Protein AF-A0AAV7FM52-F1 (afdb_monomer_lite)

Sequence (86 aa):
MNDLPAPLHVGEGDIMRILKVPDIEHFLFKVRHISRYIEEEFLFKSIAFKTIIHDHVQEARDHIYDIEVKALEQQCIKDRFIKGFL

Structure (mmCIF, N/CA/C/O backbone):
data_AF-A0AAV7FM52-F1
#
_entry.id   AF-A0AAV7FM52-F1
#
loop_
_atom_site.group_PDB
_atom_site.id
_atom_site.type_symbol
_atom_site.label_atom_id
_atom_site.label_alt_id
_atom_site.label_comp_id
_atom_site.label_asym_id
_atom_site.label_entity_id
_atom_site.label_seq_id
_atom_site.pdbx_PDB_ins_code
_atom_site.Cartn_x
_atom_site.Cartn_y
_atom_site.Cartn_z
_atom_site.occupancy
_atom_site.B_iso_or_equiv
_atom_site.auth_seq_id
_atom_site.auth_comp_id
_atom_site.auth_asym_id
_atom_site.auth_atom_id
_atom_site.pdbx_PDB_model_num
ATOM 1 N N . MET A 1 1 ? 35.997 -3.212 -70.874 1.00 45.91 1 MET A N 1
ATOM 2 C CA . MET A 1 1 ? 35.898 -3.887 -69.566 1.00 45.91 1 MET A CA 1
ATOM 3 C C . MET A 1 1 ? 35.145 -2.925 -68.678 1.00 45.91 1 MET A C 1
ATOM 5 O O . MET A 1 1 ? 35.614 -1.811 -68.517 1.00 45.91 1 MET A O 1
ATOM 9 N N . ASN A 1 2 ? 33.925 -3.273 -68.270 1.00 56.03 2 ASN A N 1
ATOM 10 C CA . ASN A 1 2 ? 33.153 -2.420 -67.372 1.00 56.03 2 ASN A CA 1
ATOM 11 C C . ASN A 1 2 ? 33.666 -2.710 -65.967 1.00 56.03 2 ASN A C 1
ATOM 13 O O . ASN A 1 2 ? 33.432 -3.806 -65.456 1.00 56.03 2 ASN A O 1
ATOM 17 N N . ASP A 1 3 ? 34.423 -1.775 -65.405 1.00 63.62 3 ASP A N 1
ATOM 18 C CA . ASP A 1 3 ? 34.901 -1.867 -64.033 1.00 63.62 3 ASP A CA 1
ATOM 19 C C . ASP A 1 3 ? 33.686 -1.981 -63.106 1.00 63.62 3 ASP A C 1
ATOM 21 O O . ASP A 1 3 ? 32.797 -1.124 -63.105 1.00 63.62 3 ASP A O 1
ATOM 25 N N . LEU A 1 4 ? 33.603 -3.091 -62.368 1.00 63.62 4 LEU A N 1
ATOM 26 C CA . LEU A 1 4 ? 32.581 -3.267 -61.343 1.00 63.62 4 LEU A CA 1
ATOM 27 C C . LEU A 1 4 ? 32.763 -2.147 -60.306 1.00 63.62 4 LEU A C 1
ATOM 29 O O . LEU A 1 4 ? 33.896 -1.931 -59.865 1.00 63.62 4 LEU A O 1
ATOM 33 N N . PRO A 1 5 ? 31.695 -1.441 -59.890 1.00 68.31 5 PRO A N 1
ATOM 34 C CA . PRO A 1 5 ? 31.816 -0.450 -58.833 1.00 68.31 5 PRO A CA 1
ATOM 35 C C . PRO A 1 5 ? 32.387 -1.121 -57.582 1.00 68.31 5 PRO A C 1
ATOM 37 O O . PRO A 1 5 ? 31.967 -2.222 -57.212 1.00 68.31 5 PRO A O 1
ATOM 40 N N . ALA A 1 6 ? 33.370 -0.466 -56.959 1.00 67.19 6 ALA A N 1
ATOM 41 C CA . ALA A 1 6 ? 33.986 -0.955 -55.735 1.00 67.19 6 ALA A CA 1
ATOM 42 C C . ALA A 1 6 ? 32.893 -1.266 -54.694 1.00 67.19 6 ALA A C 1
ATOM 44 O O . ALA A 1 6 ? 31.935 -0.490 -54.585 1.00 67.19 6 ALA A O 1
ATOM 45 N N . PRO A 1 7 ? 33.004 -2.375 -53.936 1.00 68.38 7 PRO A N 1
ATOM 46 C CA . PRO A 1 7 ? 32.039 -2.693 -52.897 1.00 68.38 7 PRO A CA 1
ATOM 47 C C . PRO A 1 7 ? 31.893 -1.495 -51.959 1.00 68.38 7 PRO A C 1
ATOM 49 O O . PRO A 1 7 ? 32.885 -1.007 -51.415 1.00 68.38 7 PRO A O 1
ATOM 52 N N . LEU A 1 8 ? 30.662 -1.007 -51.795 1.00 71.56 8 LEU A N 1
ATOM 53 C CA . LEU A 1 8 ? 30.346 0.005 -50.794 1.00 71.56 8 LEU A CA 1
ATOM 54 C C . LEU A 1 8 ? 30.733 -0.572 -49.431 1.00 71.56 8 LEU A C 1
ATOM 56 O O . LEU A 1 8 ? 30.073 -1.480 -48.926 1.00 71.56 8 LEU A O 1
ATOM 60 N N . HIS A 1 9 ? 31.835 -0.085 -48.864 1.00 73.38 9 HIS A N 1
ATOM 61 C CA . HIS A 1 9 ? 32.247 -0.460 -47.522 1.00 73.38 9 HIS A CA 1
ATOM 62 C C . HIS A 1 9 ? 31.257 0.170 -46.543 1.00 73.38 9 HIS A C 1
ATOM 64 O O . HIS A 1 9 ? 31.383 1.339 -46.190 1.00 73.38 9 HIS A O 1
ATOM 70 N N . VAL A 1 10 ? 30.257 -0.597 -46.114 1.00 77.81 10 VAL A N 1
ATOM 71 C CA . VAL A 1 10 ? 29.328 -0.162 -45.070 1.00 77.81 10 VAL A CA 1
ATOM 72 C C . VAL A 1 10 ? 30.053 -0.274 -43.731 1.00 77.81 10 VAL A C 1
ATOM 74 O O . VAL A 1 10 ? 30.347 -1.376 -43.270 1.00 77.81 10 VAL A O 1
ATOM 77 N N . GLY A 1 11 ? 30.399 0.868 -43.134 1.00 79.88 11 GLY A N 1
ATOM 78 C CA . GLY A 1 11 ? 31.000 0.908 -41.802 1.00 79.88 11 GLY A CA 1
ATOM 79 C C . GLY A 1 11 ? 29.955 0.717 -40.701 1.00 79.88 11 GLY A C 1
ATOM 80 O O . GLY A 1 11 ? 28.758 0.889 -40.922 1.00 79.88 11 GLY A O 1
ATOM 81 N N . GLU A 1 12 ? 30.400 0.418 -39.481 1.00 78.62 12 GLU A N 1
ATOM 82 C CA . GLU A 1 12 ? 29.524 0.263 -38.306 1.00 78.62 12 GLU A CA 1
ATOM 83 C C . GLU A 1 12 ? 28.584 1.469 -38.108 1.00 78.62 12 GLU A C 1
ATOM 85 O O . GLU A 1 12 ? 27.388 1.303 -37.868 1.00 78.62 12 GLU A O 1
ATOM 90 N N . GLY A 1 13 ? 29.095 2.689 -38.308 1.00 75.75 13 GLY A N 1
ATOM 91 C CA . GLY A 1 13 ? 28.301 3.918 -38.216 1.00 75.75 13 GLY A CA 1
ATOM 92 C C . GLY A 1 13 ? 27.193 4.033 -39.272 1.00 75.75 13 GLY A C 1
ATOM 93 O O . GLY A 1 13 ? 26.129 4.588 -38.986 1.00 75.75 13 GLY A O 1
ATOM 94 N N . ASP A 1 14 ? 27.400 3.479 -40.469 1.00 81.69 14 ASP A N 1
ATOM 95 C CA . ASP A 1 14 ? 26.389 3.454 -41.531 1.00 81.69 14 ASP A CA 1
ATOM 96 C C . ASP A 1 14 ? 25.298 2.430 -41.219 1.00 81.69 14 ASP A C 1
ATOM 98 O O . ASP A 1 14 ? 24.112 2.724 -41.373 1.00 81.69 14 ASP A O 1
ATOM 102 N N . ILE A 1 15 ? 25.683 1.262 -40.692 1.00 77.06 15 ILE A N 1
ATOM 103 C CA . ILE A 1 15 ? 24.744 0.240 -40.210 1.00 77.06 15 ILE A CA 1
ATOM 104 C C . ILE A 1 15 ? 23.865 0.826 -39.101 1.00 77.06 15 ILE A C 1
ATOM 106 O O . ILE A 1 15 ? 22.642 0.707 -39.161 1.00 77.06 15 ILE A O 1
ATOM 110 N N . MET A 1 16 ? 24.459 1.526 -38.131 1.00 73.00 16 MET A N 1
ATOM 111 C CA . MET A 1 16 ? 23.727 2.132 -37.014 1.00 73.00 16 MET A CA 1
ATOM 112 C C . MET A 1 16 ? 22.718 3.194 -37.487 1.00 73.00 16 MET A C 1
ATOM 114 O O . MET A 1 16 ? 21.591 3.259 -36.988 1.00 73.00 16 MET A O 1
ATOM 118 N N . ARG A 1 17 ? 23.086 3.984 -38.508 1.00 73.62 17 ARG A N 1
ATOM 119 C CA . ARG A 1 17 ? 22.202 4.962 -39.166 1.00 73.62 17 ARG A CA 1
ATOM 120 C C . ARG A 1 17 ? 21.064 4.306 -39.949 1.00 73.62 17 ARG A C 1
ATOM 122 O O . ARG A 1 17 ? 19.929 4.773 -39.852 1.00 73.62 17 ARG A O 1
ATOM 129 N N . ILE A 1 18 ? 21.348 3.242 -40.705 1.00 75.00 18 ILE A N 1
ATOM 130 C CA . ILE A 1 18 ? 20.350 2.495 -41.492 1.00 75.00 18 ILE A CA 1
ATOM 131 C C . ILE A 1 18 ? 19.349 1.801 -40.565 1.00 75.00 18 ILE A C 1
ATOM 133 O O . ILE A 1 18 ? 18.142 1.868 -40.796 1.00 75.00 18 ILE A O 1
ATOM 137 N N . LEU A 1 19 ? 19.839 1.176 -39.494 1.00 67.94 19 LEU A N 1
ATOM 138 C CA . LEU A 1 19 ? 19.017 0.443 -38.535 1.00 67.94 19 LEU A CA 1
ATOM 139 C C . LEU A 1 19 ? 18.239 1.357 -37.572 1.00 67.94 19 LEU A C 1
ATOM 141 O O . LEU A 1 19 ? 17.373 0.861 -36.855 1.00 67.94 19 LEU A O 1
ATOM 145 N N . LYS A 1 20 ? 18.512 2.675 -37.553 1.00 69.62 20 LYS A N 1
ATOM 146 C CA . LYS A 1 20 ? 17.902 3.659 -36.634 1.00 69.62 20 LYS A CA 1
ATOM 147 C C . LYS A 1 20 ? 17.886 3.178 -35.176 1.00 69.62 20 LYS A C 1
ATOM 149 O O . LYS A 1 20 ? 16.921 3.438 -34.454 1.00 69.62 20 LYS A O 1
ATOM 154 N N . VAL A 1 21 ? 18.916 2.447 -34.748 1.00 67.06 21 VAL A N 1
ATOM 155 C CA . VAL A 1 21 ? 18.957 1.888 -33.392 1.00 67.06 21 VAL A CA 1
ATOM 156 C C . VAL A 1 21 ? 19.040 3.068 -32.421 1.00 67.06 21 VAL A C 1
ATOM 158 O O . VAL A 1 21 ? 19.983 3.857 -32.528 1.00 67.06 21 VAL A O 1
ATOM 161 N N . PRO A 1 22 ? 18.053 3.264 -31.525 1.00 67.00 22 PRO A N 1
ATOM 162 C CA . PRO A 1 22 ? 18.177 4.289 -30.504 1.00 67.00 22 PRO A CA 1
ATOM 163 C C . PRO A 1 22 ? 19.392 3.964 -29.642 1.00 67.00 22 PRO A C 1
ATOM 165 O O . PRO A 1 22 ? 19.694 2.792 -29.423 1.00 67.00 22 PRO A O 1
ATOM 168 N N . ASP A 1 23 ? 20.064 5.002 -29.150 1.00 77.50 23 ASP A N 1
ATOM 169 C CA . ASP A 1 23 ? 21.159 4.846 -28.201 1.00 77.50 23 ASP A CA 1
ATOM 170 C C . ASP A 1 23 ? 20.735 3.885 -27.075 1.00 77.50 23 ASP A C 1
ATOM 172 O O . ASP A 1 23 ? 19.791 4.147 -26.318 1.00 77.50 23 ASP A O 1
ATOM 176 N N . ILE A 1 24 ? 21.392 2.724 -27.039 1.00 81.31 24 ILE A N 1
ATOM 177 C CA . ILE A 1 24 ? 21.072 1.624 -26.130 1.00 81.31 24 ILE A CA 1
ATOM 178 C C . ILE A 1 24 ? 21.245 2.101 -24.687 1.00 81.31 24 ILE A C 1
ATOM 180 O O . ILE A 1 24 ? 20.464 1.712 -23.820 1.00 81.31 24 ILE A O 1
ATOM 184 N N . GLU A 1 25 ? 22.204 2.993 -24.430 1.00 82.75 25 GLU A N 1
ATOM 185 C CA . GLU A 1 25 ? 22.434 3.563 -23.104 1.00 82.75 25 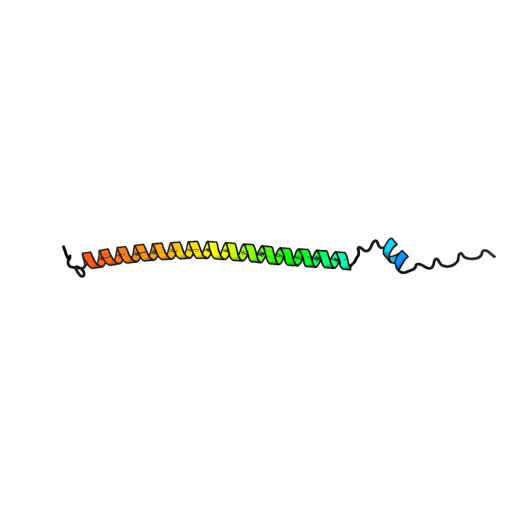GLU A CA 1
ATOM 186 C C . GLU A 1 25 ? 21.248 4.419 -22.658 1.00 82.75 25 GLU A C 1
ATOM 188 O O . GLU A 1 25 ? 20.715 4.227 -21.560 1.00 82.75 25 GLU A O 1
ATOM 193 N N . HIS A 1 26 ? 20.758 5.299 -23.535 1.00 85.19 26 HIS A N 1
ATOM 194 C CA . HIS A 1 26 ? 19.561 6.101 -23.272 1.00 85.19 26 HIS A CA 1
ATOM 195 C C . HIS A 1 26 ? 18.311 5.240 -23.060 1.00 85.19 26 HIS A C 1
ATOM 197 O O . HIS A 1 26 ? 17.477 5.528 -22.195 1.00 85.19 26 HIS A O 1
ATOM 203 N N . PHE A 1 27 ? 18.171 4.156 -23.825 1.00 86.31 27 PHE A N 1
ATOM 204 C CA . PHE A 1 27 ? 17.071 3.212 -23.644 1.00 86.31 27 PHE A CA 1
ATOM 205 C C . PHE A 1 27 ? 17.147 2.506 -22.282 1.00 86.31 27 PHE A C 1
ATOM 207 O O . PHE A 1 27 ? 16.164 2.499 -21.537 1.00 86.31 27 PHE A O 1
ATOM 214 N N . LEU A 1 28 ? 18.320 1.984 -21.914 1.00 88.44 28 LEU A N 1
ATOM 215 C CA . LEU A 1 28 ? 18.556 1.354 -20.613 1.00 88.44 28 LEU A CA 1
ATOM 216 C C . LEU A 1 28 ? 18.295 2.323 -19.457 1.00 88.44 28 LEU A C 1
ATOM 218 O O . LEU A 1 28 ? 17.688 1.936 -18.456 1.00 88.44 28 LEU A O 1
ATOM 222 N N . PHE A 1 29 ? 18.703 3.584 -19.600 1.00 92.00 29 PHE A N 1
ATOM 223 C CA . PHE A 1 29 ? 18.425 4.626 -18.618 1.00 92.00 29 PHE A CA 1
ATOM 224 C C . PHE A 1 29 ? 16.919 4.822 -18.412 1.00 92.00 29 PHE A C 1
ATOM 226 O O . PHE A 1 29 ? 16.449 4.795 -17.273 1.00 92.00 29 PHE A O 1
ATOM 233 N N . LYS A 1 30 ? 16.141 4.951 -19.495 1.00 91.56 30 LYS A N 1
ATOM 234 C CA . LYS A 1 30 ? 14.678 5.096 -19.411 1.00 91.56 30 LYS A CA 1
ATOM 235 C C . LYS A 1 30 ? 14.009 3.896 -18.754 1.00 91.56 30 LYS A C 1
ATOM 237 O O . LYS A 1 30 ? 13.156 4.085 -17.891 1.00 91.56 30 LYS A O 1
ATOM 242 N N . VAL A 1 31 ? 14.400 2.681 -19.135 1.00 93.81 31 VAL A N 1
ATOM 243 C CA . VAL A 1 31 ? 13.844 1.452 -18.551 1.00 93.81 31 VAL A CA 1
ATOM 244 C C . VAL A 1 31 ? 14.128 1.397 -17.051 1.00 93.81 31 VAL A C 1
ATOM 246 O O . VAL A 1 31 ? 13.207 1.189 -16.266 1.00 93.81 31 VAL A O 1
ATOM 249 N N . ARG A 1 32 ? 15.372 1.668 -16.632 1.00 95.94 32 ARG A N 1
ATOM 250 C CA . ARG A 1 32 ? 15.741 1.724 -15.207 1.00 95.94 32 ARG A CA 1
ATOM 251 C C . ARG A 1 32 ? 14.962 2.797 -14.455 1.00 95.94 32 ARG A C 1
ATOM 253 O O . ARG A 1 32 ? 14.486 2.544 -13.354 1.00 95.94 32 ARG A O 1
ATOM 260 N N . HIS A 1 33 ? 14.810 3.976 -15.052 1.00 95.69 33 HIS A N 1
ATOM 261 C CA . HIS A 1 33 ? 14.064 5.072 -14.448 1.00 95.69 33 HIS A CA 1
ATOM 262 C C . HIS A 1 33 ? 12.589 4.711 -14.235 1.00 95.69 33 HIS A C 1
ATOM 264 O O . HIS A 1 33 ? 12.054 4.937 -13.154 1.00 95.69 33 HIS A O 1
ATOM 270 N N . ILE A 1 34 ? 11.937 4.135 -15.249 1.00 96.81 34 ILE A N 1
ATOM 271 C CA . ILE A 1 34 ? 10.537 3.701 -15.162 1.00 96.81 34 ILE A CA 1
ATOM 272 C C . ILE A 1 34 ? 10.384 2.585 -14.125 1.00 96.81 34 ILE A C 1
ATOM 274 O O . ILE A 1 34 ? 9.473 2.655 -13.308 1.00 96.81 34 ILE A O 1
ATOM 278 N N . SER A 1 35 ? 11.290 1.603 -14.113 1.00 97.00 35 SER A N 1
ATOM 279 C CA . SER A 1 35 ? 11.272 0.521 -13.119 1.00 97.00 35 SER A CA 1
ATOM 280 C C . SER A 1 35 ? 11.327 1.075 -11.697 1.00 97.00 35 SER A C 1
ATOM 282 O O . SER A 1 35 ? 10.475 0.748 -10.877 1.00 97.00 35 SER A O 1
ATOM 284 N N . ARG A 1 36 ? 12.270 1.988 -11.430 1.00 96.94 36 ARG A N 1
ATOM 285 C CA . ARG A 1 36 ? 12.401 2.626 -10.117 1.00 96.94 36 ARG A CA 1
ATOM 286 C C . A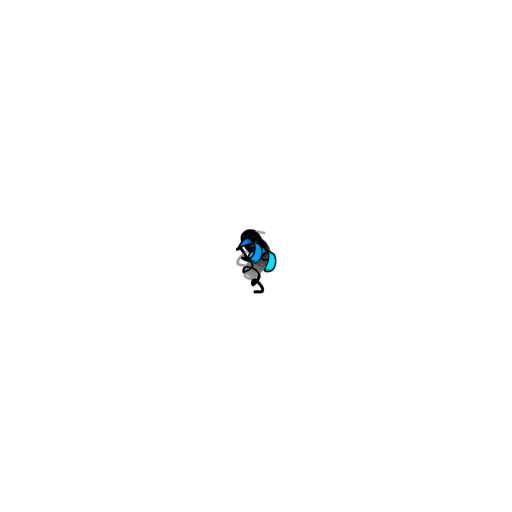RG A 1 36 ? 11.152 3.423 -9.741 1.00 96.94 36 ARG A C 1
ATOM 288 O O . ARG A 1 36 ? 10.686 3.318 -8.616 1.00 96.94 36 ARG A O 1
ATOM 295 N N . TYR A 1 37 ? 10.595 4.190 -10.677 1.00 96.94 37 TYR A N 1
ATOM 296 C CA . TYR A 1 37 ? 9.371 4.952 -10.429 1.00 96.94 37 TYR A CA 1
ATOM 297 C C . TYR A 1 37 ? 8.197 4.041 -10.040 1.00 96.94 37 TYR A C 1
ATOM 299 O O . TYR A 1 37 ? 7.477 4.339 -9.091 1.00 96.94 37 TYR A O 1
ATOM 307 N N . ILE A 1 38 ? 8.029 2.911 -10.734 1.00 97.00 38 ILE A N 1
ATOM 308 C CA . ILE A 1 38 ? 6.975 1.934 -10.431 1.00 97.00 38 ILE A CA 1
ATOM 309 C C . ILE A 1 38 ? 7.175 1.334 -9.034 1.00 97.00 38 ILE A C 1
ATOM 311 O O . ILE A 1 38 ? 6.211 1.206 -8.280 1.00 97.00 38 ILE A O 1
ATOM 315 N N . GLU A 1 39 ? 8.410 0.984 -8.674 1.00 96.56 39 GLU A N 1
ATOM 316 C CA . GLU A 1 39 ? 8.740 0.458 -7.344 1.00 96.56 39 GLU A CA 1
ATOM 317 C C . GLU A 1 39 ? 8.439 1.474 -6.234 1.00 96.56 39 GLU A C 1
ATOM 319 O O . GLU A 1 39 ? 7.803 1.130 -5.236 1.00 96.56 39 GLU A O 1
ATOM 324 N N . GLU A 1 40 ? 8.839 2.734 -6.422 1.00 96.62 40 GLU A N 1
ATOM 325 C CA . GLU A 1 40 ? 8.576 3.825 -5.480 1.00 96.62 40 GLU A CA 1
ATOM 326 C C . GLU A 1 40 ? 7.071 4.096 -5.330 1.00 96.62 40 GLU A C 1
ATOM 328 O O . GLU A 1 40 ? 6.569 4.203 -4.208 1.00 96.62 40 GLU A O 1
ATOM 333 N N . GLU A 1 41 ? 6.323 4.151 -6.437 1.00 97.00 41 GLU A N 1
ATOM 334 C CA . GLU A 1 41 ? 4.874 4.368 -6.417 1.00 97.00 41 GLU A CA 1
ATOM 335 C C . GLU A 1 41 ? 4.139 3.206 -5.729 1.00 97.00 41 GLU A C 1
ATOM 337 O O . GLU A 1 41 ? 3.223 3.428 -4.928 1.00 97.00 41 GLU A O 1
ATOM 342 N N . PHE A 1 42 ? 4.551 1.964 -5.997 1.00 96.94 42 PHE A N 1
ATOM 343 C CA . PHE A 1 42 ? 4.002 0.783 -5.337 1.00 96.94 42 PHE A CA 1
ATOM 344 C C . PHE A 1 42 ? 4.282 0.799 -3.831 1.00 96.94 42 PHE A C 1
ATOM 346 O O . PHE A 1 42 ? 3.372 0.574 -3.027 1.00 96.94 42 PHE A O 1
ATOM 353 N N . LEU A 1 43 ? 5.518 1.109 -3.428 1.00 96.88 43 LEU A N 1
ATOM 354 C CA . LEU A 1 43 ? 5.888 1.198 -2.019 1.00 96.88 43 LEU A CA 1
ATOM 355 C C . LEU A 1 43 ? 5.075 2.288 -1.310 1.00 96.88 43 LEU A C 1
ATOM 357 O O . LEU A 1 43 ? 4.497 2.031 -0.256 1.00 96.88 43 LEU A O 1
ATOM 361 N N . PHE A 1 44 ? 4.948 3.467 -1.921 1.00 96.88 44 PHE A N 1
ATOM 362 C CA . PHE A 1 44 ? 4.158 4.566 -1.372 1.00 96.88 44 PHE A CA 1
ATOM 363 C C . PHE A 1 44 ? 2.687 4.175 -1.172 1.00 96.88 44 PHE A C 1
ATOM 365 O O . PHE A 1 44 ? 2.145 4.333 -0.076 1.00 96.88 44 PHE A O 1
ATOM 372 N N . LYS A 1 45 ? 2.047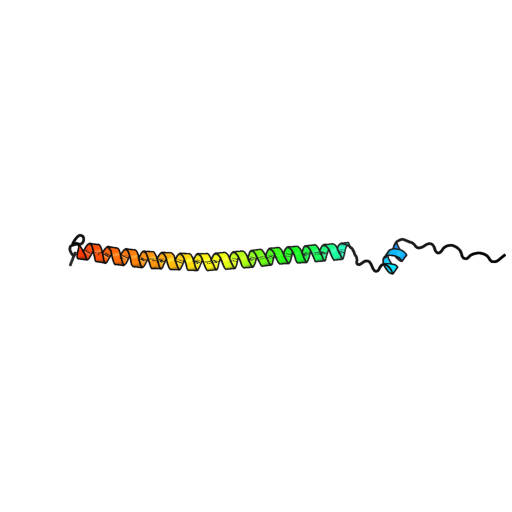 3.595 -2.197 1.00 96.38 45 LYS A N 1
ATOM 373 C CA . LYS A 1 45 ? 0.647 3.147 -2.111 1.00 96.38 45 LYS A CA 1
ATOM 374 C C . LYS A 1 45 ? 0.457 2.026 -1.093 1.00 96.38 45 LYS A C 1
ATOM 376 O O . LYS A 1 45 ? -0.527 2.042 -0.358 1.00 96.38 45 LYS A O 1
ATOM 381 N N . SER A 1 46 ? 1.383 1.069 -1.028 1.00 96.19 46 SER A N 1
ATOM 382 C CA . SER A 1 46 ? 1.292 -0.052 -0.084 1.00 96.19 46 SER A CA 1
ATOM 383 C C . SER A 1 46 ? 1.425 0.405 1.369 1.00 96.19 46 SER A C 1
ATOM 385 O O . SER A 1 46 ? 0.665 -0.062 2.217 1.00 96.19 46 SER A O 1
ATOM 387 N N . ILE A 1 47 ? 2.314 1.363 1.653 1.00 97.62 47 ILE A N 1
ATOM 388 C CA . ILE A 1 47 ? 2.441 1.965 2.984 1.00 97.62 47 ILE A CA 1
ATOM 389 C C . ILE A 1 47 ? 1.169 2.735 3.335 1.00 97.62 47 ILE A C 1
ATOM 391 O O . ILE A 1 47 ? 0.596 2.485 4.392 1.00 97.62 47 ILE A O 1
ATOM 395 N N . ALA A 1 48 ? 0.689 3.605 2.442 1.00 96.88 48 ALA A N 1
A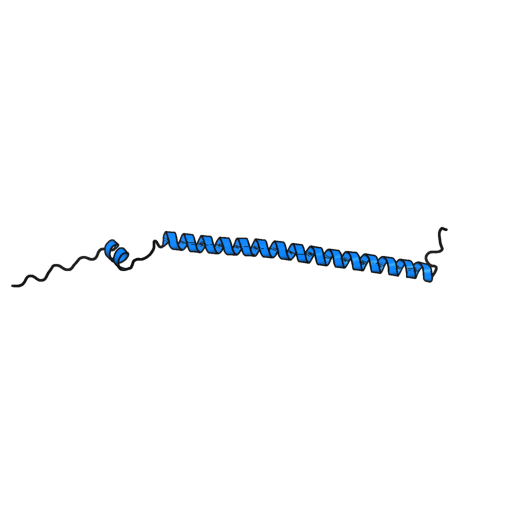TOM 396 C CA . ALA A 1 48 ? -0.528 4.377 2.684 1.00 96.88 48 ALA A CA 1
ATOM 397 C C . ALA A 1 48 ? -1.732 3.464 2.965 1.00 96.88 48 ALA A C 1
ATOM 399 O O . ALA A 1 48 ? -2.440 3.652 3.952 1.00 96.88 48 ALA A O 1
ATOM 400 N N . PHE A 1 49 ? -1.928 2.429 2.144 1.00 97.56 49 PHE A N 1
ATOM 401 C CA . PHE A 1 49 ? -3.008 1.466 2.337 1.00 97.56 49 PHE A CA 1
ATOM 402 C C . PHE A 1 49 ? -2.868 0.703 3.658 1.00 97.56 49 PHE A C 1
ATOM 404 O O . PHE A 1 49 ? -3.843 0.562 4.393 1.00 97.56 49 PHE A O 1
ATOM 411 N N . LYS A 1 50 ? -1.653 0.250 3.994 1.00 97.50 50 LYS A N 1
ATOM 412 C CA . LYS A 1 50 ? -1.385 -0.442 5.259 1.00 97.50 50 LYS A CA 1
ATOM 413 C C . LYS A 1 50 ? -1.721 0.437 6.462 1.00 97.50 50 LYS A C 1
ATOM 415 O O . LYS A 1 50 ? -2.348 -0.063 7.389 1.00 97.50 50 LYS A O 1
ATOM 420 N N . THR A 1 51 ? -1.328 1.710 6.445 1.00 97.50 51 THR A N 1
ATOM 421 C CA . THR A 1 51 ? -1.638 2.662 7.520 1.00 97.50 51 THR A CA 1
ATOM 422 C C . THR A 1 51 ? -3.142 2.866 7.655 1.00 97.50 51 THR A C 1
ATOM 424 O O . THR A 1 51 ? -3.673 2.695 8.743 1.00 97.50 51 THR A O 1
ATOM 427 N N . ILE A 1 52 ? -3.848 3.108 6.546 1.00 97.56 52 ILE A N 1
ATOM 428 C CA . ILE A 1 52 ? -5.307 3.286 6.561 1.00 97.56 52 ILE A CA 1
ATOM 429 C C . ILE A 1 52 ? -5.996 2.065 7.177 1.00 97.56 52 ILE A C 1
ATOM 431 O O . ILE A 1 52 ? -6.818 2.212 8.076 1.00 97.56 52 ILE A O 1
ATOM 435 N N . ILE A 1 53 ? -5.662 0.856 6.718 1.00 97.81 53 ILE A N 1
ATOM 436 C CA . ILE A 1 53 ? -6.267 -0.370 7.250 1.00 97.81 53 ILE A CA 1
ATOM 437 C C . ILE A 1 53 ? -5.917 -0.564 8.724 1.00 97.81 53 ILE A C 1
ATOM 439 O O . ILE A 1 53 ? -6.789 -0.935 9.505 1.00 97.81 53 ILE A O 1
ATOM 443 N N . HIS A 1 54 ? -4.667 -0.311 9.108 1.00 97.81 54 HIS A N 1
ATOM 444 C CA . HIS A 1 54 ? -4.240 -0.405 10.497 1.00 97.81 54 HIS A CA 1
ATOM 445 C C . HIS A 1 54 ? -5.066 0.517 11.401 1.00 97.81 54 HIS A C 1
ATOM 447 O O . HIS A 1 54 ? -5.577 0.053 12.416 1.00 97.81 54 HIS A O 1
ATOM 453 N N . ASP A 1 55 ? -5.258 1.774 11.005 1.00 97.81 55 ASP A N 1
ATOM 454 C CA . ASP A 1 55 ? -6.000 2.759 11.793 1.00 97.81 55 ASP A CA 1
ATOM 455 C C . ASP A 1 55 ? -7.474 2.362 11.948 1.00 97.81 55 ASP A C 1
ATOM 457 O O . ASP A 1 55 ? -7.994 2.362 13.059 1.00 97.81 55 ASP A O 1
ATOM 461 N N . HIS A 1 56 ? -8.126 1.912 10.869 1.00 97.88 56 HIS A N 1
ATOM 462 C CA . HIS A 1 56 ? -9.519 1.450 10.936 1.00 97.88 56 HIS A CA 1
ATOM 463 C C . HIS A 1 56 ? -9.675 0.187 11.792 1.00 97.88 56 HIS A C 1
ATOM 465 O O . HIS A 1 56 ? -10.650 0.041 12.528 1.00 97.88 56 HIS A O 1
ATOM 471 N N . VAL A 1 57 ? -8.728 -0.751 11.695 1.00 98.06 57 VAL A N 1
ATOM 472 C CA . VAL A 1 57 ? -8.736 -1.962 12.526 1.00 98.06 57 VAL A CA 1
ATOM 473 C C . VAL A 1 57 ? -8.515 -1.606 13.992 1.00 98.06 57 VAL A C 1
ATOM 475 O O . VAL A 1 57 ? -9.151 -2.210 14.855 1.00 98.06 57 VAL A O 1
ATOM 478 N N . GLN A 1 58 ? -7.637 -0.645 14.280 1.00 98.19 58 GLN A N 1
ATOM 479 C CA . GLN A 1 58 ? -7.398 -0.180 15.640 1.00 98.19 58 GLN A CA 1
ATOM 480 C C . GLN A 1 58 ? -8.642 0.504 16.209 1.00 98.19 58 GLN A C 1
ATOM 482 O O . GLN A 1 58 ? -9.090 0.129 17.286 1.00 98.19 58 GLN A O 1
ATOM 487 N N . GLU A 1 59 ? -9.263 1.404 15.450 1.00 98.00 59 GLU A N 1
ATOM 488 C CA . GLU A 1 59 ? -10.500 2.066 15.858 1.00 98.00 59 GLU A CA 1
ATOM 489 C C . GLU A 1 59 ? -11.611 1.044 16.157 1.00 98.00 59 GLU A C 1
ATOM 491 O O . GLU A 1 59 ? -12.254 1.097 17.204 1.00 98.00 59 GLU A O 1
ATOM 496 N N . ALA A 1 60 ? -11.805 0.053 15.281 1.00 98.12 60 ALA A N 1
ATOM 497 C CA . ALA A 1 60 ? -12.789 -1.003 15.506 1.00 98.12 60 ALA A CA 1
ATOM 498 C C . ALA A 1 60 ? -12.493 -1.823 16.773 1.00 98.12 60 ALA A C 1
ATOM 500 O O . ALA A 1 60 ? -13.419 -2.189 17.498 1.00 98.12 60 ALA A O 1
ATOM 501 N N . ARG A 1 61 ? -11.215 -2.112 17.052 1.00 98.06 61 ARG A N 1
ATOM 502 C CA . ARG A 1 61 ? -10.797 -2.810 18.278 1.00 98.06 61 ARG A CA 1
ATOM 503 C C . ARG A 1 61 ? -11.109 -1.992 19.524 1.00 98.06 61 ARG A C 1
ATOM 505 O O . ARG A 1 61 ? -11.635 -2.559 20.478 1.00 98.06 61 ARG A O 1
ATOM 512 N N . ASP A 1 62 ? -10.824 -0.697 19.497 1.00 98.12 62 ASP A N 1
ATOM 513 C CA . ASP A 1 62 ? -11.068 0.198 20.628 1.00 98.12 62 ASP A CA 1
ATOM 514 C C . ASP A 1 62 ? -12.575 0.301 20.918 1.00 98.12 62 ASP A C 1
ATOM 516 O O . ASP A 1 62 ? -13.000 0.139 22.061 1.00 98.12 62 ASP A O 1
ATOM 520 N N . HIS A 1 63 ? -13.408 0.433 19.877 1.00 97.75 63 HIS A N 1
ATOM 521 C CA . HIS A 1 63 ? -14.870 0.425 20.027 1.00 97.75 63 HIS A CA 1
ATOM 522 C C . HIS A 1 63 ? -15.401 -0.889 20.610 1.00 97.75 63 HIS A C 1
ATOM 524 O O . HIS A 1 63 ? -16.298 -0.869 21.454 1.00 97.75 63 HIS A O 1
ATOM 530 N N . ILE A 1 64 ? -14.873 -2.038 20.172 1.00 98.06 64 ILE A N 1
ATOM 531 C CA . ILE A 1 64 ? -15.262 -3.346 20.723 1.00 98.06 64 ILE A CA 1
ATOM 532 C C . ILE A 1 64 ? -14.907 -3.413 22.208 1.00 98.06 64 ILE A C 1
ATOM 534 O O . ILE A 1 64 ? -15.761 -3.772 23.017 1.00 98.06 64 ILE A O 1
ATOM 538 N N . TYR A 1 65 ? -13.686 -3.018 22.567 1.00 97.25 65 TYR A N 1
ATOM 539 C CA . TYR A 1 65 ? -13.231 -3.015 23.953 1.00 97.25 65 TYR A CA 1
ATOM 540 C C . TYR A 1 65 ? -14.120 -2.131 24.840 1.00 97.25 65 TYR A C 1
ATOM 542 O O . TYR A 1 65 ? -14.570 -2.570 25.897 1.00 97.25 65 TYR A O 1
ATOM 550 N N . ASP A 1 66 ? -14.466 -0.925 24.386 1.00 97.31 66 ASP A N 1
ATOM 551 C CA . ASP A 1 66 ? -15.364 -0.021 25.112 1.00 97.31 66 ASP A CA 1
ATOM 552 C C . ASP A 1 66 ? -16.756 -0.624 25.350 1.00 97.31 66 ASP A C 1
ATOM 554 O O . ASP A 1 66 ? -17.355 -0.440 26.416 1.00 97.31 66 ASP A O 1
ATOM 558 N N . ILE A 1 67 ? -17.296 -1.338 24.358 1.00 97.06 67 ILE A N 1
ATOM 559 C CA . ILE A 1 67 ? -18.581 -2.035 24.478 1.00 97.06 67 ILE A CA 1
ATOM 560 C C . ILE A 1 67 ? -18.471 -3.179 25.489 1.00 97.06 67 ILE A C 1
ATOM 562 O O . ILE A 1 67 ? -19.343 -3.310 26.350 1.00 97.06 67 ILE A O 1
ATOM 566 N N . GLU A 1 68 ? -17.417 -3.990 25.406 1.00 96.06 68 GLU A N 1
ATOM 567 C CA . GLU A 1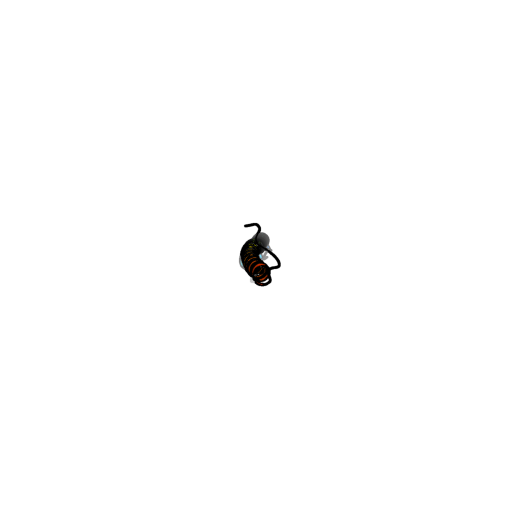 68 ? -17.180 -5.119 26.310 1.00 96.06 68 GLU A CA 1
ATOM 568 C C . GLU A 1 68 ? -17.016 -4.658 27.762 1.00 96.06 68 GLU A C 1
ATOM 570 O O . GLU A 1 68 ? -17.642 -5.228 28.659 1.00 96.06 68 GLU A O 1
ATOM 575 N N . VAL A 1 69 ? -16.259 -3.582 27.998 1.00 95.00 69 VAL A N 1
ATOM 576 C CA . VAL A 1 69 ? -16.091 -2.984 29.330 1.00 95.00 69 VAL A CA 1
ATOM 577 C C . VAL A 1 69 ? -17.434 -2.512 29.883 1.00 95.00 69 VAL A C 1
ATOM 579 O O . VAL A 1 69 ? -17.810 -2.903 30.988 1.00 95.00 69 VAL A O 1
ATOM 582 N N . LYS A 1 70 ? -18.212 -1.747 29.107 1.00 94.88 70 LYS A N 1
ATOM 583 C CA . LYS A 1 70 ? -19.543 -1.279 29.536 1.00 94.88 70 LYS A CA 1
ATOM 584 C C . LYS A 1 70 ? -20.500 -2.438 29.820 1.00 94.88 70 LYS A C 1
ATOM 586 O O . LYS A 1 70 ? -21.280 -2.378 30.772 1.00 94.88 70 LYS A O 1
ATOM 591 N N . ALA A 1 71 ? -20.462 -3.492 29.005 1.00 94.25 71 ALA A N 1
ATOM 592 C CA . ALA A 1 71 ? -21.283 -4.681 29.209 1.00 94.25 71 ALA A CA 1
ATOM 593 C C . ALA A 1 71 ? -20.910 -5.401 30.515 1.00 94.25 71 ALA A C 1
ATOM 595 O O . ALA A 1 71 ? -21.798 -5.777 31.287 1.00 94.25 71 ALA A O 1
ATOM 596 N N . LEU A 1 72 ? -19.610 -5.533 30.793 1.00 93.44 72 LEU A N 1
ATOM 597 C CA . LEU A 1 72 ? -19.100 -6.149 32.013 1.00 93.44 72 LEU A CA 1
ATOM 598 C C . LEU A 1 72 ? -19.456 -5.331 33.260 1.00 93.44 72 LEU A C 1
ATOM 600 O O . LEU A 1 72 ? -19.919 -5.894 34.249 1.00 93.44 72 LEU A O 1
ATOM 604 N N . GLU A 1 73 ? -19.313 -4.005 33.218 1.00 91.50 73 GLU A N 1
ATOM 605 C CA . GLU A 1 73 ? -19.719 -3.118 34.315 1.00 91.50 73 GLU A CA 1
ATOM 606 C C . GLU A 1 73 ? -21.206 -3.280 34.650 1.00 91.50 73 GLU A C 1
ATOM 608 O O . GLU A 1 73 ? -21.576 -3.457 35.815 1.00 91.50 73 GLU A O 1
ATOM 613 N N . GLN A 1 74 ? -22.070 -3.294 33.630 1.00 90.12 74 GLN A N 1
ATOM 614 C CA . GLN A 1 74 ? -23.502 -3.529 33.817 1.00 90.12 74 GLN A CA 1
ATOM 615 C C . GLN A 1 74 ? -23.790 -4.902 34.427 1.00 90.12 74 GLN A C 1
ATOM 617 O O . GLN A 1 74 ? -24.688 -5.019 35.265 1.00 90.12 74 GLN A O 1
ATOM 622 N N . GLN A 1 75 ? -23.056 -5.939 34.020 1.00 90.75 75 GLN A N 1
ATOM 623 C CA . GLN A 1 75 ? -23.183 -7.274 34.597 1.00 90.75 75 GLN A CA 1
ATOM 624 C C . GLN A 1 75 ? -22.772 -7.281 36.075 1.00 90.75 75 GLN A C 1
ATOM 626 O O . GLN A 1 75 ? -23.542 -7.733 36.919 1.00 90.75 75 GLN A O 1
ATOM 631 N N . CYS A 1 76 ? -21.629 -6.686 36.415 1.00 88.94 76 CYS A N 1
ATOM 632 C CA . CYS A 1 76 ? -21.147 -6.569 37.793 1.00 88.94 76 CYS A CA 1
ATOM 633 C C . CYS A 1 76 ? -22.128 -5.818 38.710 1.00 88.94 76 CYS A C 1
ATOM 635 O O . CYS A 1 76 ? -22.278 -6.174 39.884 1.00 88.94 76 CYS A O 1
ATOM 637 N N . ILE A 1 77 ? -22.814 -4.796 38.187 1.00 89.00 77 ILE A N 1
ATOM 638 C CA . ILE A 1 77 ? -23.880 -4.083 38.905 1.00 89.00 77 ILE A CA 1
ATOM 639 C C . ILE A 1 77 ? -25.098 -4.996 39.110 1.00 89.00 77 ILE A C 1
ATOM 641 O O . ILE A 1 77 ? -25.598 -5.105 40.232 1.00 89.00 77 ILE A O 1
ATOM 645 N N . LYS A 1 78 ? -25.574 -5.673 38.053 1.00 87.88 78 LYS A N 1
ATOM 646 C CA . LYS A 1 78 ? -26.729 -6.593 38.118 1.00 87.88 78 LYS A CA 1
ATOM 647 C C . LYS A 1 78 ? -26.508 -7.725 39.118 1.00 87.88 78 LYS A C 1
ATOM 649 O O . LYS A 1 78 ? -27.389 -8.014 39.927 1.00 87.88 78 LYS A O 1
ATOM 654 N N . ASP A 1 79 ? -25.312 -8.295 39.108 1.00 90.50 79 ASP A N 1
ATOM 655 C CA . ASP A 1 79 ? -24.920 -9.408 39.970 1.00 90.50 79 ASP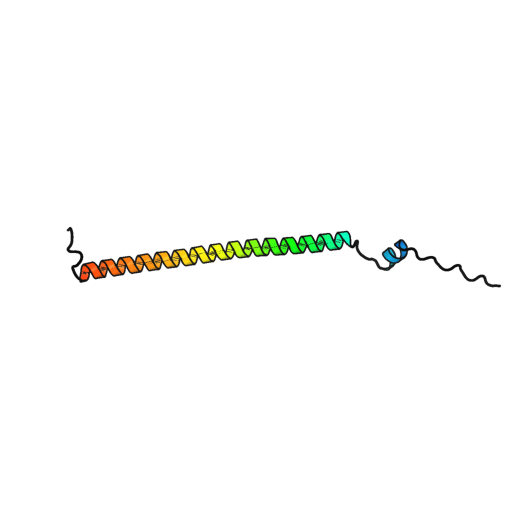 A CA 1
ATOM 656 C C . ASP A 1 79 ? -24.593 -8.949 41.409 1.00 90.50 79 ASP A C 1
ATOM 658 O O . ASP A 1 79 ? -24.266 -9.764 42.271 1.00 90.50 79 ASP A O 1
ATOM 662 N N . ARG A 1 80 ? -24.710 -7.641 41.702 1.00 80.69 80 ARG A N 1
ATOM 663 C CA . ARG A 1 80 ? -24.364 -6.992 42.984 1.00 80.69 80 ARG A CA 1
ATOM 664 C C . ARG A 1 80 ? -22.915 -7.222 43.428 1.00 80.69 80 ARG A C 1
ATOM 666 O O . ARG A 1 80 ? -22.615 -7.042 44.611 1.00 80.69 80 ARG A O 1
ATOM 673 N N . PHE A 1 81 ? -22.026 -7.586 42.502 1.00 73.31 81 PHE A N 1
ATOM 674 C CA . PHE A 1 81 ? -20.583 -7.650 42.748 1.00 73.31 81 PHE A CA 1
ATOM 675 C C . PHE A 1 81 ? -20.034 -6.261 43.089 1.00 73.31 81 PHE A C 1
ATOM 677 O O . PHE A 1 81 ? -19.232 -6.128 44.010 1.00 73.31 81 PHE A O 1
ATOM 684 N N . ILE A 1 82 ? -20.533 -5.219 42.416 1.00 68.00 82 ILE A N 1
ATOM 685 C CA . ILE A 1 82 ? -20.291 -3.820 42.782 1.00 68.00 82 ILE A CA 1
ATOM 686 C C . ILE A 1 82 ? -21.505 -3.341 43.587 1.00 68.00 82 ILE A C 1
ATOM 688 O O . ILE A 1 82 ? -22.501 -2.871 43.037 1.00 68.00 82 ILE A O 1
ATOM 692 N N . LYS A 1 83 ? -21.455 -3.498 44.916 1.00 60.56 83 LYS A N 1
ATOM 693 C CA . LYS A 1 83 ? -22.363 -2.772 45.816 1.00 60.56 83 LYS A CA 1
ATOM 694 C C . LYS A 1 83 ? -21.958 -1.305 45.768 1.00 60.56 83 LYS A C 1
ATOM 696 O O . LYS A 1 83 ? -20.812 -0.992 46.069 1.00 60.56 83 LYS A O 1
ATOM 701 N N . GLY A 1 84 ? -22.887 -0.449 45.346 1.00 53.75 84 GLY A N 1
ATOM 702 C CA . GLY A 1 84 ? -22.660 0.980 45.183 1.00 53.75 84 GLY A CA 1
ATOM 703 C C . GLY A 1 84 ? -21.876 1.580 46.348 1.00 53.75 84 GLY A C 1
ATOM 704 O O . GLY A 1 84 ? -22.292 1.475 47.498 1.00 53.75 84 GLY A O 1
ATOM 705 N N . PHE A 1 85 ? -20.763 2.232 46.025 1.00 54.53 85 PHE A N 1
ATOM 706 C CA . PHE A 1 85 ? -20.225 3.318 46.839 1.00 54.53 85 PHE A CA 1
ATOM 707 C C . PHE A 1 85 ? -21.023 4.598 46.532 1.00 54.53 85 PHE A C 1
ATOM 709 O O . PHE A 1 85 ? -20.457 5.598 46.096 1.00 54.53 85 PHE A O 1
ATOM 716 N N . LEU A 1 86 ? -22.350 4.517 46.672 1.00 50.75 86 LEU A N 1
ATOM 717 C CA . LEU A 1 86 ? -23.238 5.674 46.755 1.00 50.75 86 LEU A CA 1
ATOM 718 C C . LEU A 1 86 ? -23.583 5.891 48.225 1.00 50.75 86 LEU A C 1
ATOM 720 O O . LEU A 1 86 ? -23.943 4.885 48.880 1.00 50.75 86 LEU A O 1
#

pLDDT: mean 85.66, std 13.94, range [45.91, 98.19]

Foldseek 3Di:
DPPDPDPPPCDPVNVCVVVVDPDVVVVVVVVVVVVVVVVVVVVVVVVVVVVVVVVVVVVVVVVVVVVVVVVVVVVCVVVVVPVDPD

Organism: Dendrobium chrysotoxum (NCBI:txid161865)

Radius of gyration: 37.51 Å; chains: 1; bounding box: 63×16×116 Å

Secondary structure (DSSP, 8-state):
--PPPPP----HHHHHHHHT---HHHHHHHHHHHHHHHHHHHHHHHHHHHHHHHHHHHHHHHHHHHHHHHHHHHHHHHTTSS----